Protein AF-T1H796-F1 (afdb_monomer)

Sequence (168 aa):
WDPLQNEQIVPETKETQKKLFDDPMYKLEHQSKDVQAADDAKPAIEKLYLRNSDVWKDNYEANSLLRAQFRKTKKDLKAKEDLDKKLLMKSSLSIELLPENDQDRQMASLMTLQSRSAKEREEEKRLDLLIKPALPSSTMTSFGGLKRQKLLSSKLSVEELGIKKKTL

Organism: Megaselia scalaris (NCBI:txid36166)

Foldseek 3Di:
DDCVVVVHDDDDDPVLVVCCVPPPVSVVVVVVVVVVVVVVCVVVVVVVCVVCVVLVVDPVVVVVVVVVVVVVVVVVVVVVVVVVVVVCVVVVHDDDDDDDDPVVVVVVVVVVVVDDDPVRVVVVVVLVVLQDDPDPPDDGDPPRSVVSVVVVPDDDDCVNVVNDDDDD

InterPro domains:
  IPR007590 Saf4/Yju2 protein [PF04502] (6-129)
  IPR007590 Saf4/Yju2 protein [PTHR12111] (1-127)

Structure (mmCIF, N/CA/C/O backbone):
data_AF-T1H796-F1
#
_entry.id   AF-T1H796-F1
#
loop_
_atom_site.group_PDB
_atom_site.id
_atom_site.type_symbol
_atom_site.label_atom_id
_atom_site.label_alt_id
_atom_site.label_comp_id
_atom_site.label_asym_id
_atom_site.label_entity_id
_atom_site.label_seq_id
_atom_site.pdbx_PDB_ins_code
_atom_site.Cartn_x
_atom_site.Cartn_y
_atom_site.Cartn_z
_atom_site.occupancy
_atom_site.B_iso_or_equiv
_atom_site.auth_seq_id
_atom_site.auth_comp_id
_atom_site.auth_asym_id
_atom_site.auth_atom_id
_atom_site.pdbx_PDB_model_num
ATOM 1 N N . TRP A 1 1 ? 7.042 13.456 30.867 1.00 72.94 1 TRP A N 1
ATOM 2 C CA . TRP A 1 1 ? 6.579 12.214 30.224 1.00 72.94 1 TRP A CA 1
ATOM 3 C C . TRP A 1 1 ? 5.454 11.682 31.092 1.00 72.94 1 TRP A C 1
ATOM 5 O O . TRP A 1 1 ? 5.717 11.444 32.264 1.00 72.94 1 TRP A O 1
ATOM 15 N N . ASP A 1 2 ? 4.221 11.647 30.579 1.00 76.44 2 ASP A N 1
ATOM 16 C CA . ASP A 1 2 ? 3.024 11.235 31.331 1.00 76.44 2 ASP A CA 1
ATOM 17 C C . ASP A 1 2 ? 2.508 9.895 30.769 1.00 76.44 2 ASP A C 1
ATOM 19 O O . ASP A 1 2 ? 2.091 9.860 29.608 1.00 76.44 2 ASP A O 1
ATOM 23 N N . PRO A 1 3 ? 2.573 8.793 31.537 1.00 77.81 3 PRO A N 1
ATOM 24 C CA . PRO A 1 3 ? 2.177 7.465 31.067 1.00 77.81 3 PRO A CA 1
ATOM 25 C C . PRO A 1 3 ? 0.706 7.366 30.637 1.00 77.81 3 PRO A C 1
ATOM 27 O O . PRO A 1 3 ? 0.392 6.594 29.732 1.00 77.81 3 PRO A O 1
ATOM 30 N N . LEU A 1 4 ? -0.191 8.153 31.249 1.00 75.88 4 LEU A N 1
ATOM 31 C CA . LEU A 1 4 ? -1.628 8.093 30.950 1.00 75.88 4 LEU A CA 1
ATOM 32 C C . LEU A 1 4 ? -1.957 8.619 29.547 1.00 75.88 4 LEU A C 1
ATOM 34 O O . LEU A 1 4 ? -2.906 8.150 28.928 1.00 75.88 4 LEU A O 1
ATOM 38 N N . GLN A 1 5 ? -1.156 9.550 29.021 1.00 78.44 5 GLN A N 1
ATOM 39 C CA . GLN A 1 5 ? -1.348 10.113 27.678 1.00 78.44 5 GLN A CA 1
ATOM 40 C C . GLN A 1 5 ? -1.039 9.108 26.556 1.00 78.44 5 GLN A C 1
ATOM 42 O O . GLN A 1 5 ? -1.466 9.306 25.425 1.00 78.44 5 GLN A O 1
ATOM 47 N N . ASN A 1 6 ? -0.313 8.028 26.863 1.00 81.69 6 ASN A N 1
ATOM 48 C CA . ASN A 1 6 ? 0.030 6.962 25.918 1.00 81.69 6 ASN A CA 1
ATOM 49 C C . ASN A 1 6 ? -0.853 5.714 26.082 1.00 81.69 6 ASN A C 1
ATOM 51 O O . ASN A 1 6 ? -0.472 4.645 25.607 1.00 81.69 6 ASN A O 1
ATOM 55 N N . GLU A 1 7 ? -1.977 5.823 26.802 1.00 72.94 7 GLU A N 1
ATOM 56 C CA . GLU A 1 7 ? -2.874 4.694 27.100 1.00 72.94 7 GLU A CA 1
ATOM 57 C C . GLU A 1 7 ? -2.157 3.531 27.821 1.00 72.94 7 GLU A C 1
ATOM 59 O O . GLU A 1 7 ? -2.553 2.368 27.740 1.00 72.94 7 GLU A O 1
ATOM 64 N N . GLN A 1 8 ? -1.069 3.827 28.544 1.00 80.50 8 GLN A N 1
ATOM 65 C CA . GLN A 1 8 ? -0.321 2.818 29.279 1.00 80.50 8 GLN A CA 1
ATOM 66 C C . GLN A 1 8 ? -1.031 2.484 30.594 1.00 80.50 8 GLN A C 1
ATOM 68 O O . GLN A 1 8 ? -1.355 3.367 31.389 1.00 80.50 8 GLN A O 1
ATOM 73 N N . ILE A 1 9 ? -1.206 1.189 30.862 1.00 72.50 9 ILE A N 1
ATOM 74 C CA . ILE A 1 9 ? -1.785 0.705 32.117 1.00 72.50 9 ILE A CA 1
ATOM 75 C C . ILE A 1 9 ? -0.742 0.872 33.225 1.00 72.50 9 ILE A C 1
ATOM 77 O O . ILE A 1 9 ? 0.228 0.112 33.313 1.00 72.50 9 ILE A O 1
ATOM 81 N N . VAL A 1 10 ? -0.929 1.892 34.059 1.00 79.81 10 VAL A N 1
ATOM 82 C CA . VAL A 1 10 ? -0.093 2.133 35.237 1.00 79.81 10 VAL A CA 1
ATOM 83 C C . VAL A 1 10 ? -0.672 1.343 36.410 1.00 79.81 10 VAL A C 1
ATOM 85 O O . VAL A 1 10 ? -1.853 1.511 36.716 1.00 79.81 10 VAL A O 1
ATOM 88 N N . PRO A 1 11 ? 0.122 0.492 37.087 1.00 78.94 11 PRO A N 1
ATOM 89 C CA . PRO A 1 11 ? -0.337 -0.190 38.286 1.00 78.94 11 PRO A CA 1
ATOM 90 C C . PRO A 1 11 ? -0.792 0.833 39.319 1.00 78.94 11 PRO A C 1
ATOM 92 O O . PRO A 1 11 ? -0.047 1.755 39.660 1.00 78.94 11 PRO A O 1
ATOM 95 N N . GLU A 1 12 ? -2.006 0.665 39.829 1.00 80.56 12 GLU A N 1
ATOM 96 C CA . GLU A 1 12 ? -2.483 1.569 40.856 1.00 80.56 12 GLU A CA 1
ATOM 97 C C . GLU A 1 12 ? -1.704 1.422 42.172 1.00 80.56 12 GLU A C 1
ATOM 99 O O . GLU A 1 12 ? -1.113 0.380 42.475 1.00 80.56 12 GLU A O 1
ATOM 104 N N . THR A 1 13 ? -1.731 2.474 42.991 1.00 87.94 13 THR A N 1
ATOM 105 C CA . THR A 1 13 ? -1.106 2.458 44.317 1.00 87.94 13 THR A CA 1
ATOM 106 C C . THR A 1 13 ? -1.744 1.412 45.238 1.00 87.94 13 THR A C 1
ATOM 108 O O . THR A 1 13 ? -2.932 1.110 45.157 1.00 87.94 13 THR A O 1
ATOM 111 N N . LYS A 1 14 ? -0.973 0.889 46.198 1.00 86.62 14 LYS A N 1
ATOM 112 C CA . LYS A 1 14 ? -1.465 -0.114 47.163 1.00 86.62 14 LYS A CA 1
ATOM 113 C C . LYS A 1 14 ? -2.678 0.367 47.974 1.00 86.62 14 LYS A C 1
ATOM 115 O O . LYS A 1 14 ? -3.509 -0.440 48.378 1.00 86.62 14 LYS A O 1
ATOM 120 N N . GLU A 1 15 ? -2.782 1.673 48.206 1.00 87.31 15 GLU A N 1
ATOM 121 C CA . GLU A 1 15 ? -3.894 2.281 48.940 1.00 87.31 15 GLU A CA 1
ATOM 122 C C . GLU A 1 15 ? -5.187 2.319 48.118 1.00 87.31 15 GLU A C 1
ATOM 124 O O . GLU A 1 15 ? -6.256 2.038 48.656 1.00 87.31 15 GLU A O 1
ATOM 129 N N . THR A 1 16 ? -5.114 2.597 46.814 1.00 85.81 16 THR A N 1
ATOM 130 C CA . THR A 1 16 ? -6.303 2.555 45.948 1.00 85.81 16 THR A CA 1
ATOM 131 C C . THR A 1 16 ? -6.775 1.122 45.724 1.00 85.81 16 THR A C 1
ATOM 133 O O . THR A 1 16 ? -7.974 0.878 45.791 1.00 85.81 16 THR A O 1
ATOM 136 N N . GLN A 1 17 ? -5.860 0.151 45.606 1.00 87.31 17 GLN A N 1
ATOM 137 C CA . GLN A 1 17 ? -6.219 -1.273 45.538 1.00 87.31 17 GLN A CA 1
ATOM 138 C C . GLN A 1 17 ? -6.985 -1.754 46.777 1.00 87.31 17 GLN A C 1
ATOM 140 O O . GLN A 1 17 ? -7.985 -2.456 46.640 1.00 87.31 17 GLN A O 1
ATOM 145 N N . LYS A 1 18 ? -6.546 -1.365 47.983 1.00 90.50 18 LYS A N 1
ATOM 146 C CA . LYS A 1 18 ? -7.276 -1.674 49.224 1.00 90.50 18 LYS A CA 1
ATOM 147 C C . LYS A 1 18 ? -8.670 -1.058 49.218 1.00 90.50 18 LYS A C 1
ATOM 149 O O . LYS A 1 18 ? -9.640 -1.763 49.453 1.00 90.50 18 LYS A O 1
ATOM 154 N N . LYS A 1 19 ? -8.788 0.230 48.874 1.00 90.38 19 LYS A N 1
ATOM 155 C CA . LYS A 1 19 ? -10.089 0.915 48.787 1.00 90.38 19 LYS A CA 1
ATOM 156 C C . LYS A 1 19 ? -11.016 0.272 47.759 1.00 90.38 19 LYS A C 1
ATOM 158 O O . LYS A 1 19 ? -12.200 0.132 48.019 1.00 90.38 19 LYS A O 1
ATOM 163 N N . LEU A 1 20 ? -10.483 -0.176 46.626 1.00 87.94 20 LEU A N 1
ATOM 164 C CA . LEU A 1 20 ? -11.254 -0.876 45.599 1.00 87.94 20 LEU A CA 1
ATOM 165 C C . LEU A 1 20 ? -11.786 -2.240 46.078 1.00 87.94 20 LEU A C 1
ATOM 167 O O . LEU A 1 20 ? -12.791 -2.723 45.553 1.00 87.94 20 LEU A O 1
ATOM 171 N N . PHE A 1 21 ? -11.111 -2.876 47.040 1.00 88.31 21 PHE A N 1
ATOM 172 C CA . PHE A 1 21 ? -11.528 -4.151 47.622 1.00 88.31 21 PHE A CA 1
ATOM 173 C C . PHE A 1 21 ? -12.489 -3.968 48.805 1.00 88.31 21 PHE A C 1
ATOM 175 O O . PHE A 1 21 ? -13.507 -4.654 48.869 1.00 88.31 21 PHE A O 1
ATOM 182 N N . ASP A 1 22 ? -12.176 -3.036 49.707 1.00 93.31 22 ASP A N 1
ATOM 183 C CA . ASP A 1 22 ? -12.876 -2.853 50.981 1.00 93.31 22 ASP A CA 1
ATOM 184 C C . ASP A 1 22 ? -14.098 -1.918 50.880 1.00 93.31 22 ASP A C 1
ATOM 186 O O . ASP A 1 22 ? -15.048 -2.076 51.648 1.00 93.31 22 ASP A O 1
ATOM 190 N N . ASP A 1 23 ? -14.105 -0.953 49.947 1.00 94.44 23 ASP A N 1
ATOM 191 C CA . ASP A 1 23 ? -15.175 0.043 49.797 1.00 94.44 23 ASP A CA 1
ATOM 192 C C . ASP A 1 23 ? -15.994 -0.177 48.502 1.00 94.44 23 ASP A C 1
ATOM 194 O O . ASP A 1 23 ? -15.525 0.104 47.389 1.00 94.44 23 ASP A O 1
ATOM 198 N N . PRO A 1 24 ? -17.255 -0.644 48.615 1.00 90.62 24 PRO A N 1
ATOM 199 C CA . PRO A 1 24 ? -18.110 -0.884 47.458 1.00 90.62 24 PRO A CA 1
ATOM 200 C C . PRO A 1 24 ? -18.533 0.402 46.733 1.00 90.62 24 PRO A C 1
ATOM 202 O O . PRO A 1 24 ? -18.756 0.359 45.523 1.00 90.62 24 PRO A O 1
ATOM 205 N N . MET A 1 25 ? -18.639 1.541 47.429 1.00 90.94 25 MET A N 1
ATOM 206 C CA . MET A 1 25 ? -18.996 2.821 46.805 1.00 90.94 25 MET A CA 1
ATOM 207 C C . MET A 1 25 ? -17.823 3.384 46.009 1.00 90.94 25 MET A C 1
ATOM 209 O O . MET A 1 25 ? -18.006 3.792 44.861 1.00 90.94 25 MET A O 1
ATOM 213 N N . TYR A 1 26 ? -16.612 3.309 46.567 1.00 89.88 26 TYR A N 1
ATOM 214 C CA . TYR A 1 26 ? -15.384 3.681 45.862 1.00 89.88 26 TYR A CA 1
ATOM 215 C C . TYR A 1 26 ? -15.193 2.844 44.591 1.00 89.88 26 TYR A C 1
ATOM 217 O O . TYR A 1 26 ? -14.915 3.383 43.518 1.00 89.88 26 TYR A O 1
ATOM 225 N N . LYS A 1 27 ? -15.414 1.527 44.676 1.00 90.19 27 LYS A N 1
ATOM 226 C CA . LYS A 1 27 ? -15.369 0.627 43.518 1.00 90.19 27 LYS A CA 1
ATOM 227 C C . LYS A 1 27 ? -16.386 1.001 42.441 1.00 90.19 27 LYS A C 1
ATOM 229 O O . LYS A 1 27 ? -16.029 1.012 41.267 1.00 90.19 27 LYS A O 1
ATOM 234 N N . LEU A 1 28 ? -17.624 1.320 42.819 1.00 88.81 28 LEU A N 1
ATOM 235 C CA . LEU A 1 28 ? -18.675 1.691 41.868 1.00 88.81 28 LEU A CA 1
ATOM 236 C C . LEU A 1 28 ? -18.311 2.958 41.079 1.00 88.81 28 LEU A C 1
ATOM 238 O O . LEU A 1 28 ? -18.468 2.990 39.860 1.00 88.81 28 LEU A O 1
ATOM 242 N N . GLU A 1 29 ? -17.780 3.977 41.757 1.00 86.25 29 GLU A N 1
ATOM 243 C CA . GLU A 1 29 ? -17.335 5.217 41.114 1.00 86.25 29 GLU A CA 1
ATOM 244 C C . GLU A 1 29 ? -16.192 4.958 40.119 1.00 86.25 29 GLU A C 1
ATOM 246 O O . GLU A 1 29 ? -16.226 5.454 38.992 1.00 86.25 29 GLU A O 1
ATOM 251 N N . HIS A 1 30 ? -15.214 4.129 40.493 1.00 86.50 30 HIS A N 1
ATOM 252 C CA . HIS A 1 30 ? -14.061 3.831 39.637 1.00 86.50 30 HIS A CA 1
ATOM 253 C C . HIS A 1 30 ? -14.438 2.945 38.444 1.00 86.50 30 HIS A C 1
ATOM 255 O O . HIS A 1 30 ? -13.966 3.183 37.337 1.00 86.50 30 HIS A O 1
ATOM 261 N N . GLN A 1 31 ? -15.357 1.993 38.630 1.00 84.94 31 GLN A N 1
ATOM 262 C CA . GLN A 1 31 ? -15.868 1.150 37.544 1.00 84.94 31 GLN A CA 1
ATOM 263 C C . GLN A 1 31 ? -16.781 1.903 36.570 1.00 84.94 31 GLN A C 1
ATOM 265 O O . GLN A 1 31 ? -16.889 1.513 35.410 1.00 84.94 31 GLN A O 1
ATOM 270 N N . SER A 1 32 ? -17.435 2.984 37.006 1.00 86.12 32 SER A N 1
ATOM 271 C CA . SER A 1 32 ? -18.361 3.741 36.153 1.00 86.12 32 SER A CA 1
ATOM 272 C C . SER A 1 32 ? -17.690 4.326 34.904 1.00 86.12 32 SER A C 1
ATOM 274 O O . SER A 1 32 ? -18.298 4.334 33.834 1.00 86.12 32 SER A O 1
ATOM 276 N N . LYS A 1 33 ? -16.421 4.743 35.015 1.00 84.69 33 LYS A N 1
ATOM 277 C CA . LYS A 1 33 ? -15.628 5.273 33.895 1.00 84.69 33 LYS A CA 1
ATOM 278 C C . LYS A 1 33 ? -15.344 4.200 32.845 1.00 84.69 33 LYS A C 1
ATOM 280 O O . LYS A 1 33 ? -15.506 4.459 31.657 1.00 84.69 33 LYS A O 1
ATOM 285 N N . ASP A 1 34 ? -14.996 2.991 33.282 1.00 84.31 34 ASP A N 1
ATOM 286 C CA . ASP A 1 34 ? -14.742 1.860 32.383 1.00 84.31 34 ASP A CA 1
ATOM 287 C C . ASP A 1 34 ? -16.019 1.418 31.658 1.00 84.31 34 ASP A C 1
ATOM 289 O O . ASP A 1 34 ? -15.987 1.095 30.471 1.00 84.31 34 ASP A O 1
ATOM 293 N N . VAL A 1 35 ? -17.162 1.441 32.352 1.00 89.56 35 VAL A N 1
ATOM 294 C CA . VAL A 1 35 ? -18.467 1.127 31.749 1.00 89.56 35 VAL A CA 1
ATOM 295 C C . VAL A 1 35 ? -18.843 2.164 30.691 1.00 89.56 35 VAL A C 1
ATOM 297 O O . VAL A 1 35 ? -19.252 1.780 29.598 1.00 89.56 35 VAL A O 1
ATOM 300 N N . GLN A 1 36 ? -18.648 3.456 30.973 1.00 90.50 36 GLN A N 1
ATOM 301 C CA . GLN A 1 36 ? -18.886 4.524 29.996 1.00 90.50 36 GLN A CA 1
ATOM 302 C C . GLN A 1 36 ? -17.976 4.387 28.773 1.00 90.50 36 GLN A C 1
ATOM 304 O O . GLN A 1 36 ? -18.467 4.404 27.649 1.00 90.50 36 GLN A O 1
ATOM 309 N N . ALA A 1 37 ? -16.677 4.147 28.973 1.00 89.25 37 ALA A N 1
ATOM 310 C CA . ALA A 1 37 ? -15.746 3.919 27.870 1.00 89.25 37 ALA A CA 1
ATOM 311 C C . ALA A 1 37 ? -16.141 2.697 27.019 1.00 89.25 37 ALA A C 1
ATOM 313 O O . ALA A 1 37 ? -16.040 2.726 25.791 1.00 89.25 37 ALA A O 1
ATOM 314 N N . ALA A 1 38 ? -16.632 1.627 27.653 1.00 91.00 38 ALA A N 1
ATOM 315 C CA . ALA A 1 38 ? -17.159 0.469 26.942 1.00 91.00 38 ALA A CA 1
ATOM 316 C C . ALA A 1 38 ? -18.415 0.824 26.131 1.00 91.00 38 ALA A C 1
ATOM 318 O O . ALA A 1 38 ? -18.522 0.413 24.976 1.00 91.00 38 ALA A O 1
ATOM 319 N N . ASP A 1 39 ? -19.347 1.590 26.702 1.00 94.69 39 ASP A N 1
ATOM 320 C CA . ASP A 1 39 ? -20.567 2.040 26.024 1.00 94.69 39 ASP A CA 1
ATOM 321 C C . ASP A 1 39 ? -20.271 2.953 24.828 1.00 94.69 39 ASP A C 1
ATOM 323 O O . ASP A 1 39 ? -20.859 2.769 23.760 1.00 94.69 39 ASP A O 1
ATOM 327 N N . ASP A 1 40 ? -19.298 3.851 24.964 1.00 94.50 40 ASP A N 1
ATOM 328 C CA . ASP A 1 40 ? -18.836 4.726 23.885 1.00 94.50 40 ASP A CA 1
ATOM 329 C C . ASP A 1 40 ? -18.157 3.933 22.752 1.00 94.50 40 ASP A C 1
ATOM 331 O O . ASP A 1 40 ? -18.308 4.255 21.569 1.00 94.50 40 ASP A O 1
ATOM 335 N N . ALA A 1 41 ? -17.441 2.852 23.088 1.00 94.69 41 ALA A N 1
ATOM 336 C CA . ALA A 1 41 ? -16.758 1.993 22.120 1.00 94.69 41 ALA A CA 1
ATOM 337 C C . ALA A 1 41 ? -17.691 0.994 21.406 1.00 94.69 41 ALA A C 1
ATOM 339 O O . ALA A 1 41 ? -17.438 0.638 20.248 1.00 94.69 41 ALA A O 1
ATOM 340 N N . LYS A 1 42 ? -18.783 0.552 22.049 1.00 96.25 42 LYS A N 1
ATOM 341 C CA . LYS A 1 42 ? -19.773 -0.391 21.482 1.00 96.25 42 LYS A CA 1
ATOM 342 C C . LYS A 1 42 ? -20.212 -0.057 20.050 1.00 96.25 42 LYS A C 1
ATOM 344 O O . LYS A 1 42 ? -20.080 -0.938 19.198 1.00 96.25 42 LYS A O 1
ATOM 349 N N . PRO A 1 43 ? -20.676 1.166 19.720 1.00 96.69 43 PRO A N 1
ATOM 350 C CA . PRO A 1 43 ? -21.140 1.471 18.367 1.00 96.69 43 PRO A CA 1
ATOM 351 C C . PRO A 1 43 ? -20.017 1.413 17.323 1.00 96.69 43 PRO A C 1
ATOM 353 O O . PRO A 1 43 ? -20.268 1.094 16.161 1.00 96.69 43 PRO A O 1
ATOM 356 N N . ALA A 1 44 ? -18.773 1.723 17.699 1.00 96.12 44 ALA A N 1
ATOM 357 C CA . ALA A 1 44 ? -17.634 1.607 16.792 1.00 96.12 44 ALA A CA 1
ATOM 358 C C . ALA A 1 44 ? -17.318 0.134 16.490 1.00 96.12 44 ALA A C 1
ATOM 360 O O . ALA A 1 44 ? -17.139 -0.235 15.327 1.00 96.12 44 ALA A O 1
ATOM 361 N N . ILE A 1 45 ? -17.317 -0.714 17.521 1.00 96.31 45 ILE A N 1
ATOM 362 C CA . ILE A 1 45 ? -17.097 -2.159 17.391 1.00 96.31 45 ILE A CA 1
ATOM 363 C C . ILE A 1 45 ? -18.214 -2.802 16.564 1.00 96.31 45 ILE A C 1
ATOM 365 O O . ILE A 1 45 ? -17.932 -3.594 15.666 1.00 96.31 45 ILE A O 1
ATOM 369 N N . GLU A 1 46 ? -19.470 -2.428 16.804 1.00 96.62 46 GLU A N 1
ATOM 370 C CA . GLU A 1 46 ? -20.619 -2.938 16.054 1.00 96.62 46 GLU A CA 1
ATOM 371 C C . GLU A 1 46 ? -20.517 -2.604 14.561 1.00 96.62 46 GLU A C 1
ATOM 373 O O . GLU A 1 46 ? -20.672 -3.487 13.719 1.00 96.62 46 GLU A O 1
ATOM 378 N N . LYS A 1 47 ? -20.158 -1.363 14.207 1.00 96.00 47 LYS A N 1
ATOM 379 C CA . LYS A 1 47 ? -19.927 -0.972 12.804 1.00 96.00 47 LYS A CA 1
ATOM 380 C C . LYS A 1 47 ? -18.835 -1.812 12.141 1.00 96.00 47 LYS A C 1
ATOM 382 O O . LYS A 1 47 ? -18.984 -2.209 10.986 1.00 96.00 47 LYS A O 1
ATOM 387 N N . LEU A 1 48 ? -17.740 -2.084 12.854 1.00 95.38 48 LEU A N 1
ATOM 388 C CA . LEU A 1 48 ? -16.654 -2.931 12.350 1.00 95.38 48 LEU A CA 1
ATOM 389 C C . LEU A 1 48 ? -17.108 -4.382 12.165 1.00 95.38 48 LEU A C 1
ATOM 391 O O . LEU A 1 48 ? -16.785 -4.995 11.148 1.00 95.38 48 LEU A O 1
ATOM 395 N N . TYR A 1 49 ? -17.883 -4.908 13.113 1.00 94.94 49 TYR A N 1
ATOM 396 C CA . TYR A 1 49 ? -18.453 -6.248 13.031 1.00 94.94 49 TYR A CA 1
ATOM 397 C C . TYR A 1 49 ? -19.402 -6.380 11.836 1.00 94.94 49 TYR A C 1
ATOM 399 O O . TYR A 1 49 ? -19.231 -7.283 11.025 1.00 94.94 49 TYR A O 1
ATOM 407 N N . LEU A 1 50 ? -20.344 -5.447 11.675 1.00 94.62 50 LEU A N 1
ATOM 408 C CA . LEU A 1 50 ? -21.309 -5.448 10.571 1.00 94.62 50 LEU A CA 1
ATOM 409 C C . LEU A 1 50 ? -20.641 -5.309 9.201 1.00 94.62 50 LEU A C 1
ATOM 411 O O . LEU A 1 50 ? -21.084 -5.922 8.239 1.00 94.62 50 LEU A O 1
ATOM 415 N N . ARG A 1 51 ? -19.561 -4.528 9.098 1.00 92.62 51 ARG A N 1
ATOM 416 C CA . ARG A 1 51 ? -18.789 -4.410 7.853 1.00 92.62 51 ARG A CA 1
ATOM 417 C C . ARG A 1 51 ? -18.114 -5.731 7.467 1.00 92.62 51 ARG A C 1
ATOM 419 O O . ARG A 1 51 ? -17.982 -6.029 6.283 1.00 92.62 51 ARG A O 1
ATOM 426 N N . ASN A 1 52 ? -17.612 -6.470 8.452 1.00 92.38 52 ASN A N 1
ATOM 427 C CA . ASN A 1 52 ? -16.771 -7.639 8.217 1.00 92.38 52 ASN A CA 1
ATOM 428 C C . ASN A 1 52 ? -17.528 -8.972 8.306 1.00 92.38 52 ASN A C 1
ATOM 430 O O . ASN A 1 52 ? -16.984 -9.993 7.887 1.00 92.38 52 ASN A O 1
ATOM 434 N N . SER A 1 53 ? -18.757 -8.975 8.823 1.00 92.06 53 SER A N 1
ATOM 435 C CA . SER A 1 53 ? -19.580 -10.172 9.022 1.00 92.06 53 SER A CA 1
ATOM 436 C C . SER A 1 53 ? -19.730 -10.992 7.739 1.00 92.06 53 SER A C 1
ATOM 438 O O . SER A 1 53 ? -19.553 -12.208 7.770 1.00 92.06 53 SER A O 1
ATOM 440 N N . ASP A 1 54 ? -19.960 -10.330 6.605 1.00 86.94 54 ASP A N 1
ATOM 441 C CA . ASP A 1 54 ? -20.099 -10.980 5.300 1.00 86.94 54 ASP A CA 1
ATOM 442 C C . ASP A 1 54 ? -18.793 -11.634 4.833 1.00 86.94 54 ASP A C 1
ATOM 444 O O . ASP A 1 54 ? -18.808 -12.739 4.295 1.00 86.94 54 ASP A O 1
ATOM 448 N N . VAL A 1 55 ? -17.648 -10.996 5.099 1.00 87.38 55 VAL A N 1
ATOM 449 C CA . VAL A 1 55 ? -16.320 -11.531 4.751 1.00 87.38 55 VAL A CA 1
ATOM 450 C C . VAL A 1 55 ? -15.982 -12.753 5.605 1.00 87.38 55 VAL A C 1
ATOM 452 O O . VAL A 1 55 ? -15.371 -13.699 5.120 1.00 87.38 55 VAL A O 1
ATOM 455 N N . TRP A 1 56 ? -16.370 -12.752 6.880 1.00 85.81 56 TRP A N 1
ATOM 456 C CA . TRP A 1 56 ? -16.097 -13.856 7.807 1.00 85.81 56 TRP A CA 1
ATOM 457 C C . TRP A 1 56 ? -17.079 -15.019 7.688 1.00 85.81 56 TRP A C 1
ATOM 459 O O . TRP A 1 56 ? -16.829 -16.091 8.239 1.00 85.81 56 TRP A O 1
ATOM 469 N N . LYS A 1 57 ? -18.190 -14.827 6.973 1.00 90.25 57 LYS A N 1
ATOM 470 C CA . LYS A 1 57 ? -19.194 -15.866 6.755 1.00 90.25 57 LYS A CA 1
ATOM 471 C C . LYS A 1 57 ? -18.629 -17.057 5.978 1.00 90.25 57 LYS A C 1
ATOM 473 O O . LYS A 1 57 ? -18.962 -18.195 6.303 1.00 90.25 57 LYS A O 1
ATOM 478 N N . ASP A 1 58 ? -17.764 -16.801 4.994 1.00 94.44 58 ASP A N 1
ATOM 479 C CA . ASP A 1 58 ? -17.050 -17.832 4.236 1.00 94.44 58 ASP A CA 1
ATOM 480 C C . ASP A 1 58 ? -15.527 -17.641 4.320 1.00 94.44 58 ASP A C 1
ATOM 482 O O . ASP A 1 58 ? -14.897 -16.867 3.592 1.00 94.44 58 ASP A O 1
ATOM 486 N N . ASN A 1 59 ? -14.911 -18.433 5.199 1.00 91.75 59 ASN A N 1
ATOM 487 C CA . ASN A 1 59 ? -13.465 -18.450 5.388 1.00 91.75 59 ASN A CA 1
ATOM 488 C C . ASN A 1 59 ? -12.695 -18.877 4.128 1.00 91.75 59 ASN A C 1
ATOM 490 O O . ASN A 1 59 ? -11.544 -18.466 3.947 1.00 91.75 59 ASN A O 1
ATOM 494 N N . TYR A 1 60 ? -13.262 -19.739 3.280 1.00 94.56 60 TYR A N 1
ATOM 495 C CA . TYR A 1 60 ? -12.585 -20.193 2.069 1.00 94.56 60 TYR A CA 1
ATOM 496 C C . TYR A 1 60 ? -12.534 -19.074 1.031 1.00 94.56 60 TYR A C 1
ATOM 498 O O . TYR A 1 60 ? -11.450 -18.777 0.517 1.00 94.56 60 TYR A O 1
ATOM 506 N N . GLU A 1 61 ? -13.668 -18.426 0.764 1.00 94.31 61 GLU A N 1
ATOM 507 C CA . GLU A 1 61 ? -13.759 -17.324 -0.195 1.00 94.31 61 GLU A CA 1
ATOM 508 C C . GLU A 1 61 ? -12.852 -16.155 0.212 1.00 94.31 61 GLU A C 1
ATOM 510 O O . GLU A 1 61 ? -12.015 -15.716 -0.586 1.00 94.31 61 GLU A O 1
ATOM 515 N N . ALA A 1 62 ? -12.912 -15.734 1.481 1.00 93.75 62 ALA A N 1
ATOM 516 C CA . ALA A 1 62 ? -12.063 -14.671 2.015 1.00 93.75 62 ALA A CA 1
ATOM 517 C C . ALA A 1 62 ? -10.566 -14.971 1.827 1.00 93.75 62 ALA A C 1
ATOM 519 O O . ALA A 1 62 ? -9.797 -14.137 1.339 1.00 93.75 62 ALA A O 1
ATOM 520 N N . ASN A 1 63 ? -10.141 -16.197 2.145 1.00 95.19 63 ASN A N 1
ATOM 521 C CA . ASN A 1 63 ? -8.751 -16.611 1.977 1.00 95.19 63 ASN A CA 1
ATOM 522 C C . ASN A 1 63 ? -8.349 -16.772 0.502 1.00 95.19 63 ASN A C 1
ATOM 524 O O . ASN A 1 63 ? -7.190 -16.545 0.143 1.00 95.19 63 ASN A O 1
ATOM 528 N N . SER A 1 64 ? -9.270 -17.192 -0.365 1.00 95.62 64 SER A N 1
ATOM 529 C CA . SER A 1 64 ? -9.035 -17.289 -1.807 1.00 95.62 64 SER A CA 1
ATOM 530 C C . SER A 1 64 ? -8.791 -15.906 -2.415 1.00 95.62 64 SER A C 1
ATOM 532 O O . SER A 1 64 ? -7.774 -15.702 -3.093 1.00 95.62 64 SER A O 1
ATOM 534 N N . LEU A 1 65 ? -9.651 -14.936 -2.084 1.00 94.62 65 LEU A N 1
ATOM 535 C CA . LEU A 1 65 ? -9.524 -13.536 -2.488 1.00 94.62 65 LEU A CA 1
ATOM 536 C C . LEU A 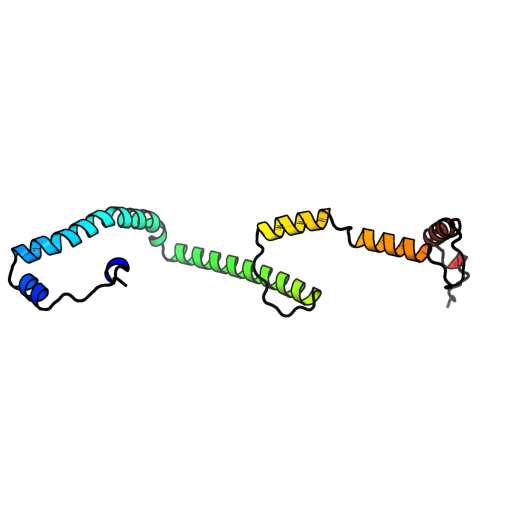1 65 ? -8.205 -12.932 -1.994 1.00 94.62 65 LEU A C 1
ATOM 538 O O . LEU A 1 65 ? -7.457 -12.356 -2.786 1.00 94.62 65 LEU A O 1
ATOM 542 N N . LEU A 1 66 ? -7.873 -13.130 -0.715 1.00 95.56 66 LEU A N 1
ATOM 543 C CA . LEU A 1 66 ? -6.629 -12.640 -0.122 1.00 95.56 66 LEU A CA 1
ATOM 544 C C . LEU A 1 66 ? -5.395 -13.186 -0.855 1.00 95.56 66 LEU A C 1
ATOM 546 O O . LEU A 1 66 ? -4.495 -12.437 -1.240 1.00 95.56 66 LEU A O 1
ATOM 550 N N . ARG A 1 67 ? -5.360 -14.498 -1.124 1.00 97.19 67 ARG A N 1
ATOM 551 C CA . ARG A 1 67 ? -4.261 -15.112 -1.886 1.00 97.19 67 ARG A CA 1
ATOM 552 C C . ARG A 1 67 ? -4.193 -14.583 -3.315 1.00 97.19 67 ARG A C 1
ATOM 554 O O . ARG A 1 67 ? -3.095 -14.417 -3.844 1.00 97.19 67 ARG A O 1
ATOM 561 N N . ALA A 1 68 ? -5.332 -14.330 -3.959 1.00 97.81 68 ALA A N 1
ATOM 562 C CA . ALA A 1 68 ? -5.364 -13.734 -5.291 1.00 97.81 68 ALA A CA 1
ATOM 563 C C . ALA A 1 68 ? -4.777 -12.313 -5.288 1.00 97.81 68 ALA A C 1
ATOM 565 O O . ALA A 1 68 ? -3.936 -12.007 -6.136 1.00 97.81 68 ALA A O 1
ATOM 566 N N . GLN A 1 69 ? -5.138 -11.489 -4.299 1.00 97.88 69 GLN A N 1
ATOM 567 C CA . GLN A 1 69 ? -4.572 -10.152 -4.109 1.00 97.88 69 GLN A CA 1
ATOM 568 C C . GLN A 1 69 ? -3.059 -10.211 -3.886 1.00 97.88 69 GLN A C 1
ATOM 570 O O . GLN A 1 69 ? -2.326 -9.540 -4.607 1.00 97.88 69 GLN A O 1
ATOM 575 N N . PHE A 1 70 ? -2.569 -11.076 -2.992 1.00 98.31 70 PHE A N 1
ATOM 576 C CA . PHE A 1 70 ? -1.127 -11.231 -2.765 1.00 98.31 70 PHE A CA 1
ATOM 577 C C . PHE A 1 70 ? -0.362 -11.718 -3.995 1.00 98.31 70 PHE A C 1
ATOM 579 O O . PHE A 1 70 ? 0.757 -11.278 -4.252 1.00 98.31 70 PHE A O 1
ATOM 586 N N . ARG A 1 71 ? -0.951 -12.611 -4.798 1.00 98.25 71 ARG A N 1
ATOM 587 C CA . ARG A 1 71 ? -0.337 -13.027 -6.067 1.00 98.25 71 ARG A CA 1
ATOM 588 C C . ARG A 1 71 ? -0.243 -11.865 -7.054 1.00 98.25 71 ARG A C 1
ATOM 590 O O . ARG A 1 71 ? 0.784 -11.733 -7.718 1.00 98.25 71 ARG A O 1
ATOM 597 N N . LYS A 1 72 ? -1.282 -11.028 -7.138 1.00 98.31 72 LYS A N 1
ATOM 598 C CA . LYS A 1 72 ? -1.289 -9.834 -7.990 1.00 98.31 72 LYS A CA 1
ATOM 599 C C . LYS A 1 72 ? -0.238 -8.821 -7.531 1.00 98.31 72 LYS A C 1
ATOM 601 O O . LYS A 1 72 ? 0.625 -8.469 -8.325 1.00 98.31 72 LYS A O 1
ATOM 606 N N . THR A 1 73 ? -0.235 -8.443 -6.253 1.00 97.75 73 THR A N 1
ATOM 607 C CA . THR A 1 73 ? 0.739 -7.478 -5.716 1.00 97.75 73 THR A CA 1
ATOM 608 C C . THR A 1 73 ? 2.174 -7.976 -5.861 1.00 97.75 73 THR A C 1
ATOM 610 O O . THR A 1 73 ? 3.039 -7.212 -6.275 1.00 97.75 73 THR A O 1
ATOM 613 N N . LYS A 1 74 ? 2.435 -9.270 -5.627 1.00 97.94 74 LYS A N 1
ATOM 614 C CA . LYS A 1 74 ? 3.753 -9.878 -5.865 1.00 97.94 74 LYS A CA 1
ATOM 615 C C . LYS A 1 74 ? 4.192 -9.758 -7.326 1.00 97.94 74 LYS A C 1
ATOM 617 O O . LYS A 1 74 ? 5.362 -9.493 -7.592 1.00 97.94 74 LYS A O 1
ATOM 622 N N . LYS A 1 75 ? 3.276 -9.977 -8.275 1.00 98.12 75 LYS A N 1
ATOM 623 C CA . LYS A 1 75 ? 3.564 -9.828 -9.708 1.00 98.12 75 LYS A CA 1
ATOM 624 C C . LYS A 1 75 ? 3.886 -8.373 -10.053 1.00 98.12 75 LYS A C 1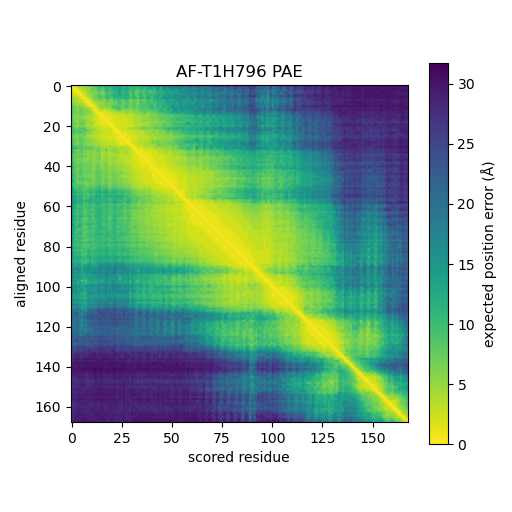
ATOM 626 O O . LYS A 1 75 ? 4.862 -8.136 -10.758 1.00 98.12 75 LYS A O 1
ATOM 631 N N . ASP A 1 76 ? 3.102 -7.432 -9.534 1.00 96.88 76 ASP A N 1
ATOM 632 C CA . ASP A 1 76 ? 3.280 -6.001 -9.786 1.00 96.88 76 ASP A CA 1
ATOM 633 C C . ASP A 1 76 ? 4.602 -5.486 -9.190 1.00 96.88 76 ASP A C 1
ATOM 635 O O . ASP A 1 76 ? 5.340 -4.771 -9.864 1.00 96.88 76 ASP A O 1
ATOM 639 N N . LEU A 1 77 ? 4.950 -5.905 -7.968 1.00 95.38 77 LEU A N 1
ATOM 640 C CA . LEU A 1 77 ? 6.234 -5.583 -7.335 1.00 95.38 77 LEU A CA 1
ATOM 641 C C . LEU A 1 77 ? 7.413 -6.141 -8.130 1.00 95.38 77 LEU A C 1
ATOM 643 O O . LEU A 1 77 ? 8.330 -5.397 -8.456 1.00 95.38 77 LEU A O 1
ATOM 647 N N . LYS A 1 78 ? 7.354 -7.416 -8.535 1.00 96.44 78 LYS A N 1
ATOM 648 C CA . LYS A 1 78 ? 8.410 -8.018 -9.358 1.00 96.44 78 LYS A CA 1
ATOM 649 C C . LYS A 1 78 ? 8.579 -7.295 -10.697 1.00 96.44 78 LYS A C 1
ATOM 651 O O . LYS A 1 78 ? 9.701 -7.079 -11.138 1.00 96.44 78 LYS A O 1
ATOM 656 N N . ALA A 1 79 ? 7.476 -6.909 -11.340 1.00 96.12 79 ALA A N 1
ATOM 657 C CA . ALA A 1 79 ? 7.532 -6.156 -12.587 1.00 96.12 79 ALA A CA 1
ATOM 658 C C . ALA A 1 79 ? 8.221 -4.794 -12.402 1.00 96.12 79 ALA A C 1
ATOM 660 O O . ALA A 1 79 ? 9.028 -4.417 -13.248 1.00 96.12 79 ALA A O 1
ATOM 661 N N . LYS A 1 80 ? 7.948 -4.087 -11.295 1.00 93.69 80 LYS A N 1
ATOM 662 C CA . LYS A 1 80 ? 8.640 -2.838 -10.941 1.00 93.69 80 LYS A CA 1
ATOM 663 C C . LYS A 1 80 ? 10.127 -3.073 -10.678 1.00 93.69 80 LYS A C 1
ATOM 665 O O . LYS A 1 80 ? 10.950 -2.449 -11.335 1.00 93.69 80 LYS A O 1
ATOM 670 N N . GLU A 1 81 ? 10.473 -4.057 -9.849 1.00 93.56 81 GLU A N 1
ATOM 671 C CA . GLU A 1 81 ? 11.871 -4.419 -9.579 1.00 93.56 81 GLU A CA 1
ATOM 672 C C . GLU A 1 81 ? 12.654 -4.754 -10.858 1.00 93.56 81 GLU A C 1
ATOM 674 O O . GLU A 1 81 ? 13.825 -4.402 -10.988 1.00 93.56 81 GLU A O 1
ATOM 679 N N . ASP A 1 82 ? 12.033 -5.449 -11.815 1.00 95.06 82 ASP A N 1
ATOM 680 C CA . ASP A 1 82 ? 12.671 -5.792 -13.088 1.00 95.06 82 ASP A CA 1
ATOM 681 C C . ASP A 1 82 ? 12.895 -4.554 -13.978 1.00 95.06 82 ASP A C 1
ATOM 683 O O . ASP A 1 82 ? 13.858 -4.520 -14.750 1.00 95.06 82 ASP A O 1
ATOM 687 N N . LEU A 1 83 ? 12.029 -3.537 -13.897 1.00 93.94 83 LEU A N 1
ATOM 688 C CA . LEU A 1 83 ? 12.235 -2.245 -14.563 1.00 93.94 83 LEU A CA 1
ATOM 689 C C . LEU A 1 83 ? 13.351 -1.445 -13.884 1.00 93.94 83 LEU A C 1
ATOM 691 O O . LEU A 1 83 ? 14.250 -0.957 -14.572 1.00 93.94 83 LEU A O 1
ATOM 695 N N . ASP A 1 84 ? 13.349 -1.400 -12.557 1.00 94.00 84 ASP A N 1
ATOM 696 C CA . ASP A 1 84 ? 14.339 -0.690 -11.746 1.00 94.00 84 ASP A CA 1
ATOM 697 C C . ASP A 1 84 ? 15.745 -1.265 -11.950 1.00 94.00 84 ASP A C 1
ATOM 699 O O . ASP A 1 84 ? 16.693 -0.531 -12.230 1.00 94.00 84 ASP A O 1
ATOM 703 N N . LYS A 1 85 ? 15.883 -2.598 -11.948 1.00 93.25 85 LYS A N 1
ATOM 704 C CA . LYS A 1 85 ? 17.150 -3.283 -12.261 1.00 93.25 85 LYS A CA 1
ATOM 705 C C . LYS A 1 85 ? 17.664 -2.924 -13.652 1.00 93.25 85 LYS A C 1
ATOM 707 O O . LYS A 1 85 ? 18.861 -2.704 -13.829 1.00 93.25 85 LYS A O 1
ATOM 712 N N . LYS A 1 86 ? 16.779 -2.848 -14.655 1.00 94.94 86 LYS A N 1
ATOM 713 C CA . LYS A 1 86 ? 17.161 -2.438 -16.018 1.00 94.94 86 LYS A CA 1
ATOM 714 C C . LYS A 1 86 ? 17.624 -0.984 -16.058 1.00 94.94 86 LYS A C 1
ATOM 716 O O . LYS A 1 86 ? 18.553 -0.684 -16.806 1.00 94.94 86 LYS A O 1
ATOM 721 N N . LEU A 1 87 ? 16.993 -0.099 -15.288 1.00 92.75 87 LEU A N 1
ATOM 722 C CA . LEU A 1 87 ? 17.387 1.304 -15.181 1.00 92.75 87 LEU A CA 1
ATOM 723 C C . LEU A 1 87 ? 18.769 1.426 -14.533 1.00 92.75 87 LEU A C 1
ATOM 725 O O . LEU A 1 87 ? 19.656 2.018 -15.142 1.00 92.75 87 LEU A O 1
ATOM 729 N N . LEU A 1 88 ? 18.984 0.781 -13.383 1.00 94.06 88 LEU A N 1
ATOM 730 C CA . LEU A 1 88 ? 20.270 0.766 -12.676 1.00 94.06 88 LEU A CA 1
ATOM 731 C C . LEU A 1 88 ? 21.408 0.209 -13.538 1.00 94.06 88 LEU A C 1
ATOM 733 O O . LEU A 1 88 ? 22.490 0.789 -13.581 1.00 94.06 88 LEU A O 1
ATOM 737 N N . MET A 1 89 ? 21.151 -0.876 -14.277 1.00 94.44 89 MET A N 1
ATOM 738 C CA . MET A 1 89 ? 22.112 -1.455 -15.225 1.00 94.44 89 MET A CA 1
ATOM 739 C C . MET A 1 89 ? 22.451 -0.489 -16.367 1.00 94.44 89 MET A C 1
ATOM 741 O O . MET A 1 89 ? 23.601 -0.415 -16.785 1.00 94.44 89 MET A O 1
ATOM 745 N N . LYS A 1 90 ? 21.468 0.269 -16.874 1.00 94.81 90 LYS A N 1
ATOM 746 C CA . LYS A 1 90 ? 21.687 1.289 -17.914 1.00 94.81 90 LYS A CA 1
ATOM 747 C C . LYS A 1 90 ? 22.474 2.491 -17.395 1.00 94.81 90 LYS A C 1
ATOM 749 O O . LYS A 1 90 ? 23.239 3.071 -18.160 1.00 94.81 90 LYS A O 1
ATOM 754 N N . SER A 1 91 ? 22.268 2.878 -16.138 1.00 93.19 91 SER A N 1
ATOM 755 C CA . SER A 1 91 ? 22.958 4.003 -15.501 1.00 93.19 91 SER A CA 1
ATOM 756 C C . SER A 1 91 ? 24.253 3.605 -14.786 1.00 93.19 91 SER A C 1
ATOM 758 O O . SER A 1 91 ? 24.902 4.478 -14.218 1.00 93.19 91 SER A O 1
ATOM 760 N N . SER A 1 92 ? 24.622 2.317 -14.789 1.00 93.81 92 SER A N 1
ATOM 761 C CA . SER A 1 92 ? 25.769 1.755 -14.058 1.00 93.81 92 SER A CA 1
ATOM 762 C C . SER A 1 92 ? 25.802 2.161 -12.579 1.00 93.81 92 SER A C 1
ATOM 764 O O . SER A 1 92 ? 26.855 2.511 -12.047 1.00 93.81 92 SER A O 1
ATOM 766 N N . LEU A 1 93 ? 24.639 2.154 -11.921 1.00 92.06 93 LEU A N 1
ATOM 767 C CA . LEU A 1 93 ? 24.473 2.657 -10.557 1.00 92.06 93 LEU A CA 1
ATOM 768 C C . LEU A 1 93 ? 24.146 1.519 -9.583 1.00 92.06 93 LEU A C 1
ATOM 770 O O . LEU A 1 93 ? 23.379 0.618 -9.910 1.00 92.06 93 LEU A O 1
ATOM 774 N N . SER A 1 94 ? 24.713 1.575 -8.377 1.00 90.25 94 SER A N 1
ATOM 775 C CA . SER A 1 94 ? 24.516 0.585 -7.310 1.00 90.25 94 SER A CA 1
ATOM 776 C C . SER A 1 94 ? 23.840 1.215 -6.088 1.00 90.25 94 SER A C 1
ATOM 778 O O . SER A 1 94 ? 24.407 1.227 -4.996 1.00 90.25 94 SER A O 1
ATOM 780 N N . ILE A 1 95 ? 22.658 1.799 -6.288 1.00 92.38 95 ILE A N 1
ATOM 781 C CA . ILE A 1 95 ? 21.837 2.360 -5.206 1.00 92.38 95 ILE A CA 1
ATOM 782 C C . ILE A 1 95 ? 20.425 1.785 -5.268 1.00 92.38 95 ILE A C 1
ATOM 784 O O . ILE A 1 95 ? 19.955 1.391 -6.335 1.00 92.38 95 ILE A O 1
ATOM 788 N N . GLU A 1 96 ? 19.747 1.763 -4.127 1.00 90.88 96 GLU A N 1
ATOM 789 C CA . GLU A 1 96 ? 18.333 1.405 -4.052 1.00 90.88 96 GLU A CA 1
ATOM 790 C C . GLU A 1 96 ? 17.482 2.561 -4.587 1.00 90.88 96 GLU A C 1
ATOM 792 O O . GLU A 1 96 ? 17.652 3.712 -4.180 1.00 90.88 96 GLU A O 1
ATOM 797 N N . LEU A 1 97 ? 16.590 2.265 -5.536 1.00 90.56 97 LEU A N 1
ATOM 798 C CA . LEU A 1 97 ? 15.690 3.266 -6.101 1.00 90.56 97 LEU A CA 1
ATOM 799 C C . LEU A 1 97 ? 14.485 3.467 -5.182 1.00 90.56 97 LEU A C 1
ATOM 801 O O . LEU A 1 97 ? 13.874 2.508 -4.712 1.00 90.56 97 LEU A O 1
ATOM 805 N N . LEU A 1 98 ? 14.137 4.731 -4.949 1.00 91.44 98 LEU A N 1
ATOM 806 C CA . LEU A 1 98 ? 12.911 5.108 -4.256 1.00 91.44 98 LEU A CA 1
ATOM 807 C C . LEU A 1 98 ? 11.724 5.120 -5.232 1.00 91.44 98 LEU A C 1
ATOM 809 O O . LEU A 1 98 ? 11.917 5.299 -6.438 1.00 91.44 98 LEU A O 1
ATOM 813 N N . PRO A 1 99 ? 10.487 4.967 -4.728 1.00 90.00 99 PRO A N 1
ATOM 814 C CA . PRO A 1 99 ? 9.298 5.151 -5.547 1.00 90.00 99 PRO A CA 1
ATOM 815 C C . PRO A 1 99 ? 9.229 6.579 -6.102 1.00 90.00 99 PRO A C 1
ATOM 817 O O . PRO A 1 99 ? 9.629 7.537 -5.441 1.00 90.00 99 PRO A O 1
ATOM 820 N N . GLU A 1 100 ? 8.682 6.712 -7.310 1.00 88.06 100 GLU A N 1
ATOM 821 C CA . GLU A 1 100 ? 8.484 8.012 -7.951 1.00 88.06 100 GLU A CA 1
ATOM 822 C C . GLU A 1 100 ? 7.593 8.921 -7.093 1.00 88.06 100 GLU A C 1
ATOM 824 O O . GLU A 1 100 ? 6.508 8.524 -6.663 1.00 88.06 100 GLU A O 1
ATOM 829 N N . ASN A 1 101 ? 8.049 10.154 -6.878 1.00 95.56 101 ASN A N 1
ATOM 830 C CA . ASN A 1 101 ? 7.289 11.211 -6.225 1.00 95.56 101 ASN A CA 1
ATOM 831 C C . ASN A 1 101 ? 6.692 12.158 -7.279 1.00 95.56 101 ASN A C 1
ATOM 833 O O . ASN A 1 101 ? 7.342 12.501 -8.270 1.00 95.56 101 ASN A O 1
ATOM 837 N N . ASP A 1 102 ? 5.467 12.628 -7.052 1.00 95.12 102 ASP A N 1
ATOM 838 C CA . ASP A 1 102 ? 4.750 13.486 -7.999 1.00 95.12 102 ASP A CA 1
ATOM 839 C C . ASP A 1 102 ? 5.451 14.830 -8.226 1.00 95.12 102 ASP A C 1
ATOM 841 O O . ASP A 1 102 ? 5.463 15.345 -9.346 1.00 95.12 102 ASP A O 1
ATOM 845 N N . GLN A 1 103 ? 6.068 15.389 -7.183 1.00 94.81 103 GLN A N 1
ATOM 846 C CA . GLN A 1 103 ? 6.818 16.645 -7.287 1.00 94.81 103 GLN A CA 1
ATOM 847 C C . GLN A 1 103 ? 8.042 16.483 -8.198 1.00 94.81 103 GLN A C 1
ATOM 849 O O . GLN A 1 103 ? 8.259 17.286 -9.109 1.00 94.81 103 GLN A O 1
ATOM 854 N N . ASP A 1 104 ? 8.790 15.393 -8.013 1.00 92.94 104 ASP A N 1
ATOM 855 C CA . ASP A 1 104 ? 9.971 15.081 -8.821 1.00 92.94 104 ASP A CA 1
ATOM 856 C C . ASP A 1 104 ? 9.587 14.843 -10.283 1.00 92.94 104 ASP A C 1
ATOM 858 O O . ASP A 1 104 ? 10.272 15.303 -11.198 1.00 92.94 104 ASP A O 1
ATOM 862 N N . ARG A 1 105 ? 8.436 14.203 -10.518 1.00 93.44 105 ARG A N 1
ATOM 863 C CA . ARG A 1 105 ? 7.879 13.997 -11.858 1.00 93.44 105 ARG A CA 1
ATOM 864 C C . ARG A 1 105 ? 7.574 15.316 -12.568 1.00 93.44 105 ARG A C 1
ATOM 866 O O . ARG A 1 105 ? 7.916 15.477 -13.741 1.00 93.44 105 ARG A O 1
ATOM 873 N N . GLN A 1 106 ? 6.939 16.260 -11.873 1.00 94.50 106 GLN A N 1
ATOM 874 C CA . GLN A 1 106 ? 6.621 17.580 -12.425 1.00 94.50 106 GLN A CA 1
ATOM 875 C C . GLN A 1 106 ? 7.893 18.369 -12.738 1.00 94.50 106 GLN A C 1
ATOM 877 O O . GLN A 1 106 ? 8.036 18.901 -13.840 1.00 94.50 106 GLN A O 1
ATOM 882 N N . MET A 1 107 ? 8.847 18.388 -11.805 1.00 93.56 107 MET A N 1
ATOM 883 C CA . MET A 1 107 ? 10.131 19.058 -11.999 1.00 93.56 107 MET A CA 1
ATOM 884 C C . MET A 1 107 ? 10.904 18.461 -13.179 1.00 93.56 107 MET A C 1
ATOM 886 O O . MET A 1 107 ? 11.362 19.206 -14.046 1.00 93.56 107 MET A O 1
ATOM 890 N N . ALA A 1 108 ? 10.986 17.132 -13.277 1.00 90.94 108 ALA A N 1
ATOM 891 C CA . ALA A 1 108 ? 11.613 16.457 -14.408 1.00 90.94 108 ALA A CA 1
ATOM 892 C C . ALA A 1 108 ? 10.935 16.837 -15.734 1.00 90.94 108 ALA A C 1
ATOM 894 O O . ALA A 1 108 ? 11.625 17.172 -16.696 1.00 90.94 108 ALA A O 1
ATOM 895 N N . SER A 1 109 ? 9.598 16.875 -15.777 1.00 90.62 109 SER A N 1
ATOM 896 C CA . SER A 1 109 ? 8.854 17.319 -16.963 1.00 90.62 109 SER A CA 1
ATOM 897 C C . SER A 1 109 ? 9.222 18.751 -17.370 1.00 90.62 109 SER A C 1
ATOM 899 O O . SER A 1 109 ? 9.449 19.016 -18.551 1.00 90.62 109 SER A O 1
ATOM 901 N N . LEU A 1 110 ? 9.343 19.675 -16.416 1.00 92.44 110 LEU A N 1
ATOM 902 C CA . LEU A 1 110 ? 9.764 21.052 -16.699 1.00 92.44 110 LEU A CA 1
ATOM 903 C C . LEU A 1 110 ? 11.216 21.118 -17.200 1.00 92.44 110 LEU A C 1
ATOM 905 O O . LEU A 1 110 ? 11.502 21.807 -18.179 1.00 92.44 110 LEU A O 1
ATOM 909 N N . MET A 1 111 ? 12.129 20.349 -16.600 1.00 87.81 111 MET A N 1
ATOM 910 C CA . MET A 1 111 ? 13.523 20.267 -17.053 1.00 87.81 111 MET A CA 1
ATOM 911 C C . MET A 1 111 ? 13.642 19.691 -18.468 1.00 87.81 111 MET A C 1
ATOM 913 O O . MET A 1 111 ? 14.485 20.140 -19.247 1.00 87.81 111 MET A O 1
ATOM 917 N N . THR A 1 112 ? 12.797 18.722 -18.836 1.00 83.88 112 THR A N 1
ATOM 918 C CA . THR A 1 112 ? 12.771 18.189 -20.208 1.00 83.88 112 THR A CA 1
ATOM 919 C C . THR A 1 112 ? 12.298 19.217 -21.230 1.00 83.88 112 THR A C 1
ATOM 921 O O . THR A 1 112 ? 12.758 19.172 -22.363 1.00 83.88 112 THR A O 1
ATOM 924 N N . LEU A 1 113 ? 11.441 20.167 -20.840 1.00 81.62 113 LEU A N 1
ATOM 925 C CA . LEU A 1 113 ? 11.007 21.253 -21.721 1.00 81.62 113 LEU A CA 1
ATOM 926 C C . LEU A 1 113 ? 12.110 22.303 -21.918 1.00 81.62 113 LEU A C 1
ATOM 928 O O . LEU A 1 113 ? 12.263 22.848 -23.007 1.00 81.62 113 LEU A O 1
ATOM 932 N N . GLN A 1 114 ? 12.883 22.590 -20.868 1.00 78.75 114 GLN A N 1
ATOM 933 C CA . GLN A 1 114 ? 13.964 23.576 -20.927 1.00 78.75 114 GLN A CA 1
ATOM 934 C C . GLN A 1 114 ? 15.244 23.022 -21.575 1.00 78.75 114 GLN A C 1
ATOM 936 O O . GLN A 1 114 ? 16.037 23.779 -22.139 1.00 78.75 114 GLN A O 1
ATOM 941 N N . SER A 1 115 ? 15.483 21.712 -21.486 1.00 79.25 115 SER A N 1
ATOM 942 C CA . SER A 1 115 ? 16.681 21.083 -22.044 1.00 79.25 115 SER A CA 1
ATOM 943 C C . SER A 1 115 ? 16.447 20.578 -23.466 1.00 79.25 115 SER A C 1
ATOM 945 O O . SER A 1 115 ? 15.474 19.891 -23.753 1.00 79.25 115 SER A O 1
ATOM 947 N N . ARG A 1 116 ? 17.392 20.873 -24.367 1.00 81.50 116 ARG A N 1
ATOM 948 C CA . ARG A 1 116 ? 17.385 20.312 -25.725 1.00 81.50 1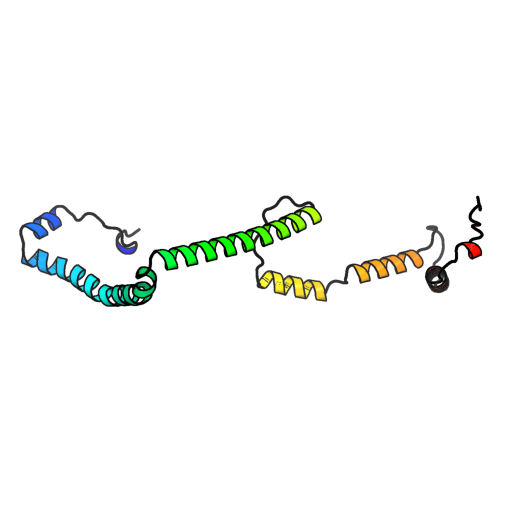16 ARG A CA 1
ATOM 949 C C . ARG A 1 116 ? 17.419 18.792 -25.661 1.00 81.50 116 ARG A C 1
ATOM 951 O O . ARG A 1 116 ? 18.176 18.216 -24.857 1.00 81.50 116 ARG A O 1
ATOM 958 N N . SER A 1 117 ? 16.643 18.140 -26.519 1.00 83.19 117 SER A N 1
ATOM 959 C CA . SER A 1 117 ? 16.597 16.680 -26.557 1.00 83.19 117 SER A CA 1
ATOM 960 C C . SER A 1 117 ? 17.976 16.103 -26.907 1.00 83.19 117 SER A C 1
ATOM 962 O O . SER A 1 117 ? 18.839 16.785 -27.465 1.00 83.19 117 SER A O 1
ATOM 964 N N . ALA A 1 118 ? 18.223 14.835 -26.566 1.00 81.88 118 ALA A N 1
ATOM 965 C CA . ALA A 1 118 ? 19.487 14.187 -26.924 1.00 81.88 118 ALA A CA 1
ATOM 966 C C . ALA A 1 118 ? 19.724 14.206 -28.446 1.00 81.88 118 ALA A C 1
ATOM 968 O O . ALA A 1 118 ? 20.842 14.463 -28.881 1.00 81.88 118 ALA A O 1
ATOM 969 N N . LYS A 1 119 ? 18.656 14.028 -29.236 1.00 85.00 119 LYS A N 1
ATOM 970 C CA . LYS A 1 119 ? 18.699 14.078 -30.703 1.00 85.00 119 LYS A CA 1
ATOM 971 C C . LYS A 1 119 ? 19.037 15.469 -31.221 1.00 85.00 119 LYS A C 1
ATOM 973 O O . LYS A 1 119 ? 19.932 15.595 -32.041 1.00 85.00 119 LYS A O 1
ATOM 978 N N . GLU A 1 120 ? 18.394 16.506 -30.692 1.00 86.19 120 GLU A N 1
ATOM 979 C CA . GLU A 1 120 ? 18.709 17.895 -31.059 1.00 86.19 120 GLU A CA 1
ATOM 980 C C . GLU A 1 120 ? 20.164 18.236 -30.725 1.00 86.19 120 GLU A C 1
ATOM 982 O O . GLU A 1 120 ? 20.882 18.783 -31.554 1.00 86.19 120 GLU A O 1
ATOM 987 N N . ARG A 1 121 ? 20.652 17.829 -29.544 1.00 86.56 121 ARG A N 1
ATOM 988 C CA . ARG A 1 121 ? 22.066 18.003 -29.176 1.00 86.56 121 ARG A CA 1
ATOM 989 C C . ARG A 1 121 ? 23.013 17.231 -30.093 1.00 86.56 121 ARG A C 1
ATOM 991 O O . ARG A 1 121 ? 24.115 17.705 -30.356 1.00 86.56 121 ARG A O 1
ATOM 998 N N . GLU A 1 122 ? 22.638 16.039 -30.543 1.00 88.94 122 GLU A N 1
ATOM 999 C CA . GLU A 1 122 ? 23.420 15.267 -31.515 1.00 88.94 122 GLU A CA 1
ATOM 1000 C C . GLU A 1 122 ? 23.428 15.923 -32.896 1.00 88.94 122 GLU A C 1
ATOM 1002 O O . GLU A 1 122 ? 24.485 15.9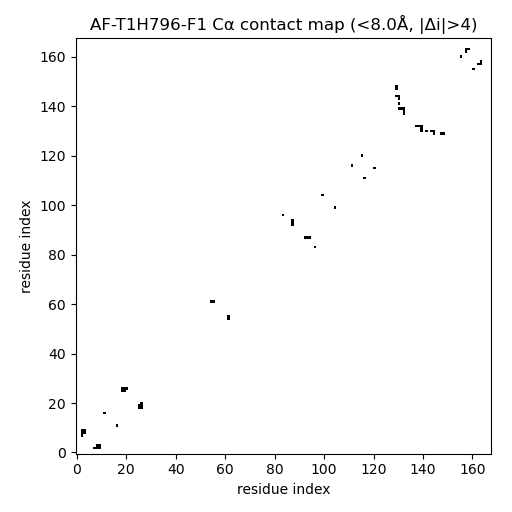93 -33.521 1.00 88.94 122 GLU A O 1
ATOM 1007 N N . GLU A 1 123 ? 22.290 16.433 -33.359 1.00 87.69 123 GLU A N 1
ATOM 1008 C CA . GLU A 1 123 ? 22.164 17.161 -34.622 1.00 87.69 123 GLU A CA 1
ATOM 1009 C C . GLU A 1 123 ? 22.991 18.447 -34.601 1.00 87.69 123 GLU A C 1
ATOM 1011 O O . GLU A 1 123 ? 23.757 18.693 -35.529 1.00 87.69 123 GLU A O 1
ATOM 1016 N N . GLU A 1 124 ? 22.937 19.214 -33.515 1.00 87.38 124 GLU A N 1
ATOM 1017 C CA . GLU A 1 124 ? 23.764 20.406 -33.320 1.00 87.38 124 GLU A CA 1
ATOM 1018 C C . GLU A 1 124 ? 25.250 20.067 -33.301 1.00 87.38 124 GLU A C 1
ATOM 1020 O O . GLU A 1 124 ? 26.020 20.658 -34.052 1.00 87.38 124 GLU A O 1
ATOM 1025 N N . LYS A 1 125 ? 25.661 19.048 -32.536 1.00 89.00 125 LYS A N 1
ATOM 1026 C CA . LYS A 1 125 ? 27.051 18.565 -32.557 1.00 89.00 125 LYS A CA 1
ATOM 1027 C C . LYS A 1 125 ? 27.467 18.119 -33.953 1.00 89.00 125 LYS A C 1
ATOM 1029 O O . LYS A 1 125 ? 28.596 18.368 -34.366 1.00 89.00 125 LYS A O 1
ATOM 1034 N N . ARG A 1 126 ? 26.580 17.445 -34.685 1.00 86.25 126 ARG A N 1
ATOM 1035 C CA . ARG A 1 126 ?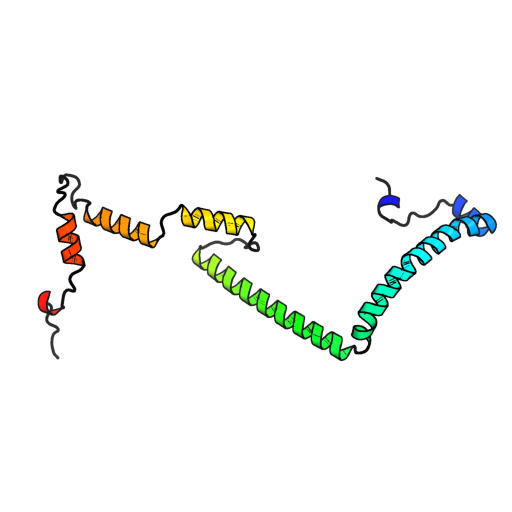 26.837 17.013 -36.060 1.00 86.25 126 ARG A CA 1
ATOM 1036 C C . ARG A 1 126 ? 27.033 18.224 -36.969 1.00 86.25 126 ARG A C 1
ATOM 1038 O O . ARG A 1 126 ? 27.979 18.222 -37.750 1.00 86.25 126 ARG A O 1
ATOM 1045 N N . LEU A 1 127 ? 26.194 19.250 -36.858 1.00 84.69 127 LEU A N 1
ATOM 1046 C CA . LEU A 1 127 ? 26.341 20.501 -37.604 1.00 84.69 127 LEU A CA 1
ATOM 1047 C C . LEU A 1 127 ? 27.638 21.229 -37.231 1.00 84.69 127 LEU A C 1
ATOM 1049 O O . LEU A 1 127 ? 28.398 21.600 -38.124 1.00 84.69 127 LEU A O 1
ATOM 1053 N N . ASP A 1 128 ? 27.955 21.339 -35.944 1.00 86.06 128 ASP A N 1
ATOM 1054 C CA . ASP A 1 128 ? 29.200 21.932 -35.454 1.00 86.06 128 ASP A CA 1
ATOM 1055 C C . ASP A 1 128 ? 30.428 21.213 -36.015 1.00 86.06 128 ASP A C 1
ATOM 1057 O O . ASP A 1 128 ? 31.378 21.853 -36.461 1.00 86.06 128 ASP A O 1
ATOM 1061 N N . LEU A 1 129 ? 30.418 19.878 -36.036 1.00 84.31 129 LEU A N 1
ATOM 1062 C CA . LEU A 1 129 ? 31.493 19.077 -36.624 1.00 84.31 129 LEU A CA 1
ATOM 1063 C C . LEU A 1 129 ? 31.614 19.287 -38.139 1.00 84.31 129 LEU A C 1
ATOM 1065 O O . LEU A 1 129 ? 32.723 19.270 -38.665 1.00 84.31 129 LEU A O 1
ATOM 1069 N N . LEU A 1 130 ? 30.501 19.507 -38.844 1.00 78.69 130 LEU A N 1
ATOM 1070 C CA . LEU A 1 130 ? 30.504 19.785 -40.286 1.00 78.69 130 LEU A CA 1
ATOM 1071 C C . LEU A 1 130 ? 31.029 21.185 -40.630 1.00 78.69 130 LEU A C 1
ATOM 1073 O O . LEU A 1 130 ? 31.601 21.389 -41.713 1.00 78.69 130 LEU A O 1
ATOM 1077 N N . ILE A 1 131 ? 30.807 22.144 -39.731 1.00 78.06 131 ILE A N 1
ATOM 1078 C CA . ILE A 1 131 ? 31.251 23.533 -39.866 1.00 78.06 131 ILE A CA 1
ATOM 1079 C C . ILE A 1 131 ? 32.713 23.679 -39.422 1.00 78.06 131 ILE A C 1
ATOM 1081 O O . ILE A 1 131 ? 33.458 24.443 -40.040 1.00 78.06 131 ILE A O 1
ATOM 1085 N N . LYS A 1 132 ? 33.153 22.911 -38.417 1.00 79.38 132 LYS A N 1
ATOM 1086 C CA . LYS A 1 132 ? 34.536 22.916 -37.926 1.00 79.38 132 LYS A CA 1
ATOM 1087 C C . LYS A 1 132 ? 35.542 22.558 -39.034 1.00 79.38 132 LYS A C 1
ATOM 1089 O O . LYS A 1 132 ? 35.302 21.655 -39.839 1.00 79.38 132 LYS A O 1
ATOM 1094 N N . PRO A 1 133 ? 36.686 23.259 -39.100 1.00 75.81 133 PRO A N 1
ATOM 1095 C CA . PRO A 1 133 ? 37.712 22.996 -40.094 1.00 75.81 133 PRO A CA 1
ATOM 1096 C C . PRO A 1 133 ? 38.543 21.781 -39.662 1.00 75.81 133 PRO A C 1
ATOM 1098 O O . PRO A 1 133 ? 38.750 21.545 -38.474 1.00 75.81 133 PRO A O 1
ATOM 1101 N N . ALA A 1 134 ? 39.065 21.024 -40.625 1.00 75.31 134 ALA A N 1
ATOM 1102 C CA . ALA A 1 134 ? 39.870 19.834 -40.334 1.00 75.31 134 ALA A CA 1
ATOM 1103 C C . ALA A 1 134 ? 41.259 20.160 -39.748 1.00 75.31 134 ALA A C 1
ATOM 1105 O O . ALA A 1 134 ? 41.882 19.299 -39.135 1.00 75.31 134 ALA A O 1
ATOM 1106 N N . LEU A 1 135 ? 41.747 21.392 -39.935 1.00 79.94 135 LEU A N 1
ATOM 1107 C CA . LEU A 1 135 ? 43.053 21.853 -39.464 1.00 79.94 135 LEU A CA 1
ATOM 1108 C C . LEU A 1 135 ? 42.891 23.116 -38.603 1.00 79.94 135 LEU A C 1
ATOM 1110 O O . LEU A 1 135 ? 42.114 23.998 -38.980 1.00 79.94 135 LEU A O 1
ATOM 1114 N N . PRO A 1 136 ? 43.655 23.257 -37.502 1.00 73.25 136 PRO A N 1
ATOM 1115 C CA . PRO A 1 136 ? 43.484 24.347 -36.536 1.00 73.25 136 PRO A CA 1
ATOM 1116 C C . PRO A 1 136 ? 43.805 25.742 -37.102 1.00 73.25 136 PRO A C 1
ATOM 1118 O O . PRO A 1 136 ? 43.339 26.736 -36.561 1.00 73.25 136 PRO A O 1
ATOM 1121 N N . SER A 1 137 ? 44.565 25.823 -38.201 1.00 68.62 137 SER A N 1
ATOM 1122 C CA . SER A 1 137 ? 44.986 27.082 -38.842 1.00 68.62 137 SER A CA 1
ATOM 1123 C C . SER A 1 137 ? 44.087 27.538 -40.004 1.00 68.62 137 SER A C 1
ATOM 1125 O O . SER A 1 137 ? 44.401 28.525 -40.668 1.00 68.62 137 SER A O 1
ATOM 1127 N N . SER A 1 138 ? 43.012 26.809 -40.319 1.00 64.88 138 SER A N 1
ATOM 1128 C CA . SER A 1 138 ? 42.196 27.076 -41.509 1.00 64.88 138 SER A CA 1
ATOM 1129 C C . SER A 1 138 ? 41.021 28.005 -41.189 1.00 64.88 138 SER A C 1
ATOM 1131 O O . SER A 1 138 ? 40.176 27.691 -40.350 1.00 64.88 138 SER A O 1
ATOM 1133 N N . THR A 1 139 ? 40.960 29.153 -41.870 1.00 60.41 139 THR A N 1
ATOM 1134 C CA . THR A 1 139 ? 39.909 30.163 -41.691 1.00 60.41 139 THR A CA 1
ATOM 1135 C C . THR A 1 139 ? 38.538 29.637 -42.125 1.00 60.41 139 THR A C 1
ATOM 1137 O O . THR A 1 139 ? 38.391 29.029 -43.187 1.00 60.41 139 THR A O 1
ATOM 1140 N N . MET A 1 140 ? 37.521 29.902 -41.302 1.00 59.06 140 MET A N 1
ATOM 1141 C CA . MET A 1 140 ? 36.121 29.523 -41.521 1.00 59.06 140 MET A CA 1
ATOM 1142 C C . MET A 1 140 ? 35.618 30.000 -42.889 1.00 59.06 140 MET A C 1
ATOM 1144 O O . MET A 1 140 ? 35.442 31.195 -43.104 1.00 59.06 140 MET A O 1
ATOM 1148 N N . THR A 1 141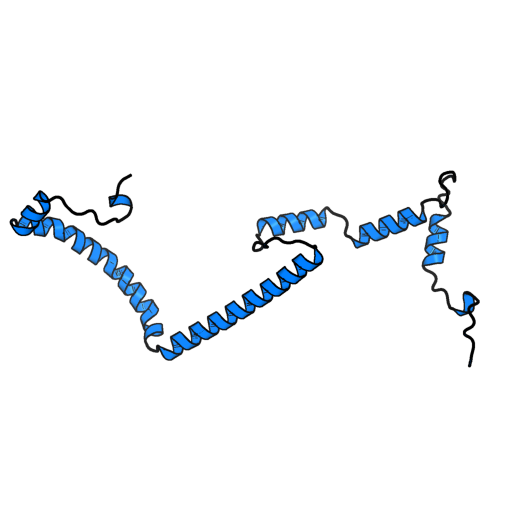 ? 35.333 29.076 -43.811 1.00 58.38 141 THR A N 1
ATOM 1149 C CA . THR A 1 141 ? 34.586 29.397 -45.037 1.00 58.38 141 THR A CA 1
ATOM 1150 C C . THR A 1 141 ? 33.128 28.985 -44.847 1.00 58.38 141 THR A C 1
ATOM 1152 O O . THR A 1 141 ? 32.779 27.804 -44.840 1.00 58.38 141 THR A O 1
ATOM 1155 N N . SER A 1 142 ? 32.252 29.978 -44.687 1.00 56.03 142 SER A N 1
ATOM 1156 C CA . SER A 1 142 ? 30.806 29.813 -44.458 1.00 56.03 142 SER A CA 1
ATOM 1157 C C . SER A 1 142 ? 30.086 29.008 -45.555 1.00 56.03 142 SER A C 1
ATOM 1159 O O . SER A 1 142 ? 29.023 28.441 -45.318 1.00 56.03 142 SER A O 1
ATOM 1161 N N . PHE A 1 143 ? 30.682 28.889 -46.745 1.00 56.94 143 PHE A N 1
ATOM 1162 C CA . PHE A 1 143 ? 30.093 28.210 -47.903 1.00 56.94 143 PHE A CA 1
ATOM 1163 C C . PHE A 1 143 ? 30.347 26.686 -47.951 1.00 56.94 143 PHE A C 1
ATOM 1165 O O . PHE A 1 143 ? 29.651 25.957 -48.662 1.00 56.94 143 PHE A O 1
ATOM 1172 N N . GLY A 1 144 ? 31.329 26.171 -47.199 1.00 61.28 144 GLY A N 1
ATOM 1173 C CA . GLY A 1 144 ? 31.715 24.752 -47.241 1.00 61.28 144 GLY A CA 1
ATOM 1174 C C . GLY A 1 144 ? 30.739 23.809 -46.525 1.00 61.28 144 GLY A C 1
ATOM 1175 O O . GLY A 1 144 ? 30.553 22.667 -46.954 1.00 61.28 144 GLY A O 1
ATOM 1176 N N . GLY A 1 145 ? 30.075 24.288 -45.468 1.00 62.72 145 GLY A N 1
ATOM 1177 C CA . GLY A 1 145 ? 29.169 23.483 -44.637 1.00 62.72 145 GLY A CA 1
ATOM 1178 C C . GLY A 1 145 ? 27.937 22.976 -45.394 1.00 62.72 145 GLY A C 1
ATOM 1179 O O . GLY A 1 145 ? 27.620 21.788 -45.333 1.00 62.72 145 GLY A O 1
ATOM 1180 N N . LEU A 1 146 ? 27.300 23.840 -46.193 1.00 63.97 146 LEU A N 1
ATOM 1181 C CA . LEU A 1 146 ? 26.084 23.494 -46.939 1.00 63.97 146 LEU A CA 1
ATOM 1182 C C . LEU A 1 146 ? 26.355 22.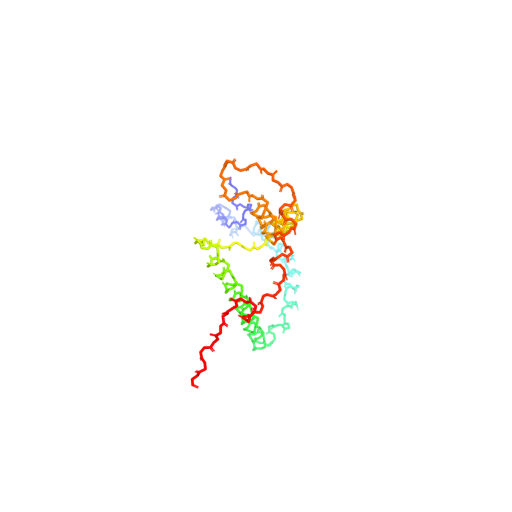484 -48.068 1.00 63.97 146 LEU A C 1
ATOM 1184 O O . LEU A 1 146 ? 25.543 21.593 -48.318 1.00 63.97 146 LEU A O 1
ATOM 1188 N N . LYS A 1 147 ? 27.521 22.576 -48.730 1.00 66.44 147 LYS A N 1
ATOM 1189 C CA . LYS A 1 147 ? 27.962 21.560 -49.702 1.00 66.44 147 LYS A CA 1
ATOM 1190 C C . LYS A 1 147 ? 28.234 20.218 -49.022 1.00 66.44 147 LYS A C 1
ATOM 1192 O O . LYS A 1 147 ? 27.789 19.195 -49.533 1.00 66.44 147 LYS A O 1
ATOM 1197 N N . ARG A 1 148 ? 28.904 20.208 -47.862 1.00 67.88 148 ARG A N 1
ATOM 1198 C CA . ARG A 1 148 ? 29.166 18.973 -47.101 1.00 67.88 148 ARG A CA 1
ATOM 1199 C C . ARG A 1 148 ? 27.881 18.280 -46.652 1.00 67.88 148 ARG A C 1
ATOM 1201 O O . ARG A 1 148 ? 27.776 17.067 -46.795 1.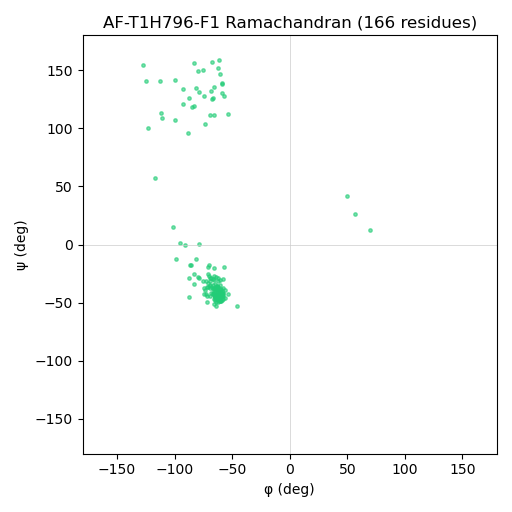00 67.88 148 ARG A O 1
ATOM 1208 N N . GLN A 1 149 ? 26.888 19.033 -46.182 1.00 70.50 149 GLN A N 1
ATOM 1209 C CA . GLN A 1 149 ? 25.598 18.470 -45.774 1.00 70.50 149 GLN A CA 1
ATOM 1210 C C . GLN A 1 149 ? 24.873 17.779 -46.941 1.00 70.50 149 GLN A C 1
ATOM 1212 O O . GLN A 1 149 ? 24.393 16.661 -46.774 1.00 70.50 149 GLN A O 1
ATOM 1217 N N . LYS A 1 150 ? 24.858 18.402 -48.131 1.00 72.56 150 LYS A N 1
ATOM 1218 C CA . LYS A 1 150 ? 24.254 17.823 -49.346 1.00 72.56 150 LYS A CA 1
ATOM 1219 C C . LYS A 1 150 ? 24.975 16.561 -49.838 1.00 72.56 150 LYS A C 1
ATOM 1221 O O . LYS A 1 150 ? 24.319 15.629 -50.284 1.00 72.56 150 LYS A O 1
ATOM 1226 N N . LEU A 1 151 ? 26.306 16.514 -49.734 1.00 68.81 151 LEU A N 1
ATOM 1227 C CA . LEU A 1 151 ? 27.111 15.334 -50.093 1.00 68.81 151 LEU A CA 1
ATOM 1228 C C . LEU A 1 151 ? 26.931 14.161 -49.113 1.00 68.81 151 LEU A C 1
ATOM 1230 O O . LEU A 1 151 ? 27.101 13.008 -49.487 1.00 68.81 151 LEU A O 1
ATOM 1234 N N . LEU A 1 152 ? 26.596 14.439 -47.851 1.00 68.06 152 LEU A N 1
ATOM 1235 C CA . LEU A 1 152 ? 26.325 13.405 -46.845 1.00 68.06 152 LEU A CA 1
ATOM 1236 C C . LEU A 1 152 ? 24.889 12.872 -46.910 1.00 68.06 152 LEU A C 1
ATOM 1238 O O . LEU A 1 152 ? 24.643 11.757 -46.457 1.00 68.06 152 LEU A O 1
ATOM 1242 N N . SER A 1 153 ? 23.939 13.661 -47.423 1.00 71.69 153 SER A N 1
ATOM 1243 C CA . SER A 1 153 ? 22.546 13.234 -47.600 1.00 71.69 153 SER A CA 1
ATOM 1244 C C . SER A 1 153 ? 22.301 12.490 -48.915 1.00 71.69 153 SER A C 1
ATOM 1246 O O . SER A 1 153 ? 21.290 11.796 -49.034 1.00 71.69 153 SER A O 1
ATOM 1248 N N . SER A 1 154 ? 23.202 12.599 -49.897 1.00 78.94 154 SER A N 1
ATOM 1249 C CA . SER A 1 154 ? 23.150 11.773 -51.104 1.00 78.94 154 SER A CA 1
ATOM 1250 C C . SER A 1 154 ? 23.433 10.310 -50.763 1.00 78.94 154 SER A C 1
ATOM 1252 O O . SER A 1 154 ? 24.463 9.985 -50.172 1.00 78.94 154 SER A O 1
ATOM 1254 N N . LYS A 1 155 ? 22.516 9.415 -51.145 1.00 72.38 155 LYS A N 1
ATOM 1255 C CA . LYS A 1 155 ? 22.724 7.967 -51.047 1.00 72.38 155 LYS A CA 1
ATOM 1256 C C . LYS A 1 155 ? 23.784 7.572 -52.072 1.00 72.38 155 LYS A C 1
ATOM 1258 O O . LYS A 1 155 ? 23.516 7.652 -53.262 1.00 72.38 155 LYS A O 1
ATOM 1263 N N . LEU A 1 156 ? 24.962 7.171 -51.603 1.00 72.06 156 LEU A N 1
ATOM 1264 C CA . LEU A 1 156 ? 26.043 6.699 -52.465 1.00 72.06 156 LEU A CA 1
ATOM 1265 C C . LEU A 1 156 ? 25.804 5.226 -52.795 1.00 72.06 156 LEU A C 1
ATOM 1267 O O . LEU A 1 156 ? 25.731 4.387 -51.891 1.00 72.06 156 LEU A O 1
ATOM 1271 N N . SER A 1 157 ? 25.655 4.912 -54.078 1.00 76.88 157 SER A N 1
ATOM 1272 C CA . SER A 1 157 ? 25.616 3.524 -54.528 1.00 76.88 157 SER A CA 1
ATOM 1273 C C . SER A 1 157 ? 27.025 2.921 -54.517 1.00 76.88 157 SER A C 1
ATOM 1275 O O . SER A 1 157 ? 28.036 3.601 -54.696 1.00 76.88 157 SER A O 1
ATOM 1277 N N . VAL A 1 158 ? 27.109 1.611 -54.290 1.00 73.31 158 VAL A N 1
ATOM 1278 C CA . VAL A 1 158 ? 28.388 0.878 -54.247 1.00 73.31 158 VAL A CA 1
ATOM 1279 C C . VAL A 1 158 ? 29.116 0.957 -55.602 1.00 73.31 158 VAL A C 1
ATOM 1281 O O . VAL A 1 158 ? 30.346 0.968 -55.649 1.00 73.31 158 VAL A O 1
ATOM 1284 N N . GLU A 1 159 ? 28.353 1.091 -56.689 1.00 73.62 159 GLU A N 1
ATOM 1285 C CA . GLU A 1 159 ? 28.850 1.269 -58.056 1.00 73.62 159 GLU A CA 1
ATOM 1286 C C . GLU A 1 159 ? 29.445 2.667 -58.287 1.00 73.62 159 GLU A C 1
ATOM 1288 O O . GLU A 1 159 ? 30.534 2.769 -58.852 1.00 73.62 159 GLU A O 1
ATOM 1293 N N . GLU A 1 160 ? 28.806 3.733 -57.787 1.00 74.88 160 GLU A N 1
ATOM 1294 C CA . GLU A 1 160 ? 29.339 5.110 -57.838 1.00 74.88 160 GLU A CA 1
ATOM 1295 C C . GLU A 1 160 ? 30.631 5.276 -57.030 1.00 74.88 160 GLU A C 1
ATOM 1297 O O . GLU A 1 160 ? 31.478 6.100 -57.365 1.00 74.88 160 GLU A O 1
ATOM 1302 N N . LEU A 1 161 ? 30.808 4.468 -55.983 1.00 73.25 161 LEU A N 1
ATOM 1303 C CA . LEU A 1 161 ? 32.034 4.419 -55.184 1.00 73.25 161 L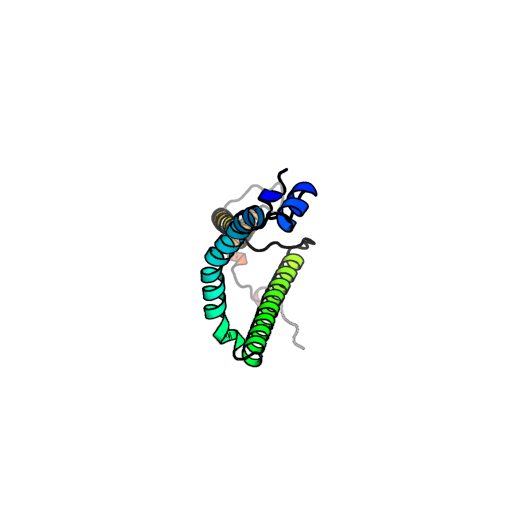EU A CA 1
ATOM 1304 C C . LEU A 1 161 ? 33.160 3.616 -55.857 1.00 73.25 161 LEU A C 1
ATOM 1306 O O . LEU A 1 161 ? 34.235 3.465 -55.277 1.00 73.25 161 LEU A O 1
ATOM 1310 N N . GLY A 1 162 ? 32.926 3.073 -57.057 1.00 74.94 162 GLY A N 1
ATOM 1311 C CA . GLY A 1 162 ? 33.900 2.266 -57.793 1.00 74.94 162 GLY A CA 1
ATOM 1312 C C . GLY A 1 162 ? 34.171 0.894 -57.167 1.00 74.94 162 GLY A C 1
ATOM 1313 O O . GLY A 1 162 ? 35.120 0.213 -57.558 1.00 74.94 162 GLY A O 1
ATOM 1314 N N . ILE A 1 163 ? 33.349 0.460 -56.207 1.00 81.25 163 ILE A N 1
ATOM 1315 C CA . ILE A 1 163 ? 33.527 -0.808 -55.500 1.00 81.25 163 ILE A CA 1
ATOM 1316 C C . ILE A 1 163 ? 32.813 -1.904 -56.298 1.00 81.25 163 ILE A C 1
ATOM 1318 O O . ILE A 1 163 ? 31.613 -2.131 -56.163 1.00 81.25 163 ILE A O 1
ATOM 1322 N N . LYS A 1 164 ? 33.553 -2.627 -57.141 1.00 76.38 164 LYS A N 1
ATOM 1323 C CA . LYS A 1 164 ? 33.019 -3.806 -57.838 1.00 76.38 164 LYS A CA 1
ATOM 1324 C C . LYS A 1 164 ? 33.138 -5.034 -56.937 1.00 76.38 164 LYS A C 1
ATOM 1326 O O . LYS A 1 164 ? 34.242 -5.428 -56.564 1.00 76.38 164 LYS A O 1
ATOM 1331 N N . LYS A 1 165 ? 32.009 -5.659 -56.587 1.00 71.31 165 LYS A N 1
ATOM 1332 C CA . LYS A 1 165 ? 32.024 -6.965 -55.911 1.00 71.31 165 LYS A CA 1
ATOM 1333 C C . LYS A 1 165 ? 32.571 -8.008 -56.883 1.00 71.31 165 LYS A C 1
ATOM 1335 O O . LYS A 1 165 ? 32.076 -8.133 -57.999 1.00 71.31 165 LYS A O 1
ATOM 1340 N N . LYS A 1 166 ? 33.605 -8.735 -56.460 1.00 73.88 166 LYS A N 1
ATOM 1341 C CA . LYS A 1 166 ? 34.200 -9.826 -57.234 1.00 73.88 166 LYS A CA 1
ATOM 1342 C C . LYS A 1 166 ? 33.160 -10.944 -57.362 1.00 73.88 166 LYS A C 1
ATOM 1344 O O . LYS A 1 166 ? 32.782 -11.538 -56.355 1.00 73.88 166 LYS A O 1
ATOM 1349 N N . THR A 1 167 ? 32.654 -11.166 -58.569 1.00 71.75 167 THR A N 1
ATOM 1350 C CA . THR A 1 167 ? 31.787 -12.305 -58.890 1.00 71.75 167 THR A CA 1
ATOM 1351 C C . THR A 1 167 ? 32.617 -13.588 -58.816 1.00 71.75 167 THR A C 1
ATOM 1353 O O . THR A 1 167 ? 33.740 -13.601 -59.325 1.00 71.75 167 THR A O 1
ATOM 1356 N N . LEU A 1 168 ? 32.094 -14.604 -58.121 1.00 58.06 168 LEU A N 1
ATOM 1357 C CA . LEU A 1 168 ? 32.666 -15.956 -58.050 1.00 58.06 168 LEU A CA 1
ATOM 1358 C C . LEU A 1 168 ? 32.563 -16.664 -59.402 1.00 58.06 168 LEU A C 1
ATOM 1360 O O . LEU A 1 168 ? 31.523 -16.466 -60.071 1.00 58.06 168 LEU A O 1
#

Secondary structure (DSSP, 8-state):
--GGGGT--PPPPHHHHHHHHH-HHHHHHHHHHHHHHHHHHHHHHHHHHHHHHHHHH-HHHHHHHHHHHHHHHHHHHHHHHHHHHHHHHHHT--SPPPPPPHHHHHHHHHHHHHSPPHHHHHHHHHHHHHHS-SSTT----TTHHHHHHHHHHS---TTTTT------

pLDDT: mean 85.45, std 10.41, range [56.03, 98.31]

Mean predicted aligned error: 14.38 Å

Solvent-accessible surface area (backbone atoms only — not comparable to full-atom values): 10280 Å² total; per-residue (Å²): 138,64,60,69,82,70,75,48,89,72,84,76,54,76,67,57,55,47,41,52,71,76,32,70,66,59,30,50,62,62,49,48,56,57,53,49,54,48,60,69,45,45,64,58,53,48,54,53,47,65,70,42,46,71,53,64,70,40,64,64,60,44,52,50,53,51,52,50,50,52,53,50,53,53,50,55,50,50,54,49,53,58,51,50,53,53,50,31,64,74,66,75,51,96,71,88,81,76,82,89,49,72,67,60,51,53,52,50,53,53,50,56,72,74,42,78,48,73,65,57,52,48,51,50,50,50,50,50,59,57,59,50,64,99,47,97,87,56,80,87,61,85,72,56,37,65,55,52,54,55,64,69,70,50,85,78,50,57,68,82,70,68,55,76,80,83,79,130

Radius of gyration: 39.05 Å; Cα contacts (8 Å, |Δi|>4): 35; chains: 1; bounding box: 66×50×110 Å